Protein AF-A0A2C0ZDF9-F1 (afdb_monomer_lite)

Structure (mmCIF, N/CA/C/O backbone):
data_AF-A0A2C0ZDF9-F1
#
_entry.id   AF-A0A2C0ZDF9-F1
#
loop_
_atom_site.group_PDB
_atom_site.id
_atom_site.type_symbol
_atom_site.label_atom_id
_atom_site.label_alt_id
_atom_site.label_comp_id
_atom_site.label_asym_id
_atom_site.label_entity_id
_atom_site.label_seq_id
_atom_site.pdbx_PDB_ins_code
_atom_site.Cartn_x
_atom_site.Cartn_y
_atom_site.Cartn_z
_atom_site.occupancy
_atom_site.B_iso_or_equiv
_atom_site.auth_seq_id
_atom_site.auth_comp_id
_atom_site.auth_asym_id
_atom_site.auth_atom_id
_atom_site.pdbx_PDB_model_num
ATOM 1 N N . MET A 1 1 ? 2.108 8.102 -5.103 1.00 67.88 1 MET A N 1
ATOM 2 C CA . MET A 1 1 ? 3.324 7.378 -5.541 1.00 67.88 1 MET A CA 1
ATOM 3 C C . MET A 1 1 ? 3.091 6.485 -6.759 1.00 67.88 1 MET A C 1
ATOM 5 O O . MET A 1 1 ? 3.896 6.551 -7.673 1.00 67.88 1 MET A O 1
ATOM 9 N N . TRP A 1 2 ? 1.987 5.730 -6.835 1.00 76.81 2 TRP A N 1
ATOM 10 C CA . TRP A 1 2 ? 1.686 4.839 -7.973 1.00 76.81 2 TRP A CA 1
ATOM 11 C C . TRP A 1 2 ? 1.740 5.506 -9.368 1.00 76.81 2 TRP A C 1
ATOM 13 O O . TRP A 1 2 ? 2.325 4.939 -10.284 1.00 76.81 2 TRP A O 1
ATOM 23 N N . VAL A 1 3 ? 1.221 6.734 -9.517 1.00 72.69 3 VAL A N 1
ATOM 24 C CA . VAL A 1 3 ? 1.255 7.488 -10.791 1.00 72.69 3 VAL A CA 1
ATOM 25 C C . VAL A 1 3 ? 2.692 7.725 -11.274 1.00 72.69 3 VAL A C 1
ATOM 27 O O . VAL A 1 3 ? 2.997 7.515 -12.440 1.00 72.69 3 VAL A O 1
ATOM 30 N N . VAL A 1 4 ? 3.608 8.092 -10.375 1.00 73.88 4 VAL A N 1
ATOM 31 C CA . VAL A 1 4 ? 5.008 8.345 -10.749 1.00 73.88 4 VAL A CA 1
ATOM 32 C C . VAL A 1 4 ? 5.673 7.056 -11.237 1.00 73.88 4 VAL A C 1
ATOM 34 O O . VAL A 1 4 ? 6.319 7.071 -12.274 1.00 73.88 4 VAL A O 1
ATOM 37 N N . PHE A 1 5 ? 5.451 5.917 -10.576 1.00 70.06 5 PHE A N 1
ATOM 38 C CA . PHE A 1 5 ? 6.031 4.647 -11.036 1.00 70.06 5 PHE A CA 1
ATOM 39 C C . PHE A 1 5 ? 5.377 4.064 -12.279 1.00 70.06 5 PHE A C 1
ATOM 41 O O . PHE A 1 5 ? 6.038 3.349 -13.019 1.00 70.06 5 PHE A O 1
ATOM 48 N N . SER A 1 6 ? 4.105 4.351 -12.532 1.00 72.06 6 SER A N 1
ATOM 49 C CA . SER A 1 6 ? 3.445 3.816 -13.726 1.00 72.06 6 SER A CA 1
ATOM 50 C C . SER A 1 6 ? 3.850 4.582 -14.986 1.00 72.06 6 SER A C 1
ATOM 52 O O . SER A 1 6 ? 4.010 3.972 -16.038 1.00 72.06 6 SER A O 1
ATOM 54 N N . PHE A 1 7 ? 4.069 5.899 -14.876 1.00 71.50 7 PHE A N 1
ATOM 55 C CA . PHE A 1 7 ? 4.312 6.773 -16.032 1.00 71.50 7 PHE A CA 1
ATOM 56 C C . PHE A 1 7 ? 5.761 7.270 -16.178 1.00 71.50 7 PHE A C 1
ATOM 58 O O . PHE A 1 7 ? 6.170 7.580 -17.291 1.00 71.50 7 PHE A O 1
ATOM 65 N N . PHE A 1 8 ? 6.553 7.324 -15.100 1.00 68.88 8 PHE A N 1
ATOM 66 C CA . PHE A 1 8 ? 7.944 7.819 -15.110 1.00 68.88 8 PHE A CA 1
ATOM 67 C C . PHE A 1 8 ? 8.981 6.720 -14.819 1.00 68.88 8 PHE A C 1
ATOM 69 O O . PHE A 1 8 ? 10.085 7.010 -14.362 1.00 68.88 8 PHE A O 1
ATOM 76 N N . ASN A 1 9 ? 8.645 5.449 -15.053 1.00 65.88 9 ASN A N 1
ATOM 77 C CA . ASN A 1 9 ? 9.585 4.345 -14.869 1.00 65.88 9 ASN A CA 1
ATOM 78 C C . ASN A 1 9 ? 10.552 4.231 -16.066 1.00 65.88 9 ASN A C 1
ATOM 80 O O . ASN A 1 9 ? 10.104 3.883 -17.162 1.00 65.88 9 ASN A O 1
ATOM 84 N N . PRO A 1 10 ? 11.872 4.433 -15.872 1.00 63.56 10 PRO A N 1
ATOM 85 C CA . PRO A 1 10 ? 12.874 4.294 -16.929 1.00 63.56 10 PRO A CA 1
ATOM 86 C C . PRO A 1 10 ? 13.080 2.841 -17.391 1.00 63.56 10 PRO A C 1
ATOM 88 O O . PRO A 1 10 ? 13.919 2.594 -18.244 1.00 63.56 10 PRO A O 1
ATOM 91 N N . ALA A 1 11 ? 12.344 1.860 -16.861 1.00 58.75 11 ALA A N 1
ATOM 92 C CA . ALA A 1 11 ? 12.310 0.512 -17.434 1.00 58.75 11 ALA A CA 1
ATOM 93 C C . ALA A 1 11 ? 11.272 0.353 -18.569 1.00 58.75 11 ALA A C 1
ATOM 95 O O . ALA A 1 11 ? 11.362 -0.600 -19.332 1.00 58.75 11 ALA A O 1
ATOM 96 N N . ASN A 1 12 ? 10.325 1.291 -18.728 1.00 59.97 12 ASN A N 1
ATOM 97 C CA . ASN A 1 12 ? 9.245 1.229 -19.731 1.00 59.97 12 ASN A CA 1
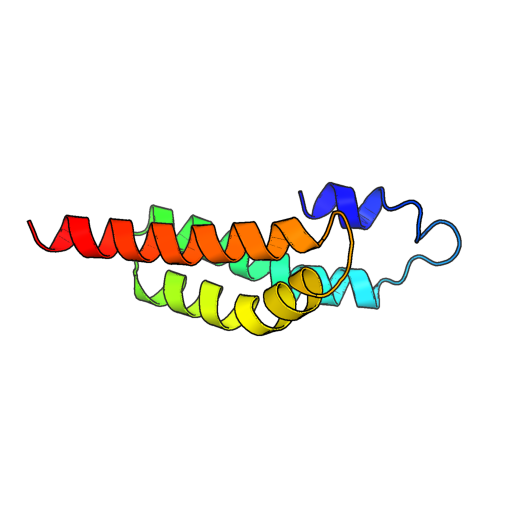ATOM 98 C C . ASN A 1 12 ? 9.545 2.040 -21.011 1.00 59.97 12 ASN A C 1
ATOM 100 O O . ASN A 1 12 ? 8.632 2.394 -21.751 1.00 59.97 12 ASN A O 1
ATOM 104 N N . ILE A 1 13 ? 10.815 2.366 -21.280 1.00 58.41 13 ILE A N 1
ATOM 105 C CA . ILE A 1 13 ? 11.211 3.264 -22.387 1.00 58.41 13 ILE A CA 1
ATOM 106 C C . ILE A 1 13 ? 10.890 2.647 -23.763 1.00 58.41 13 ILE A C 1
ATOM 108 O O . ILE A 1 13 ? 10.720 3.383 -24.729 1.00 58.41 13 ILE A O 1
ATOM 112 N N . ASN A 1 14 ? 10.766 1.316 -23.854 1.00 55.28 14 ASN A N 1
ATOM 113 C CA . ASN A 1 14 ? 10.570 0.614 -25.127 1.00 55.28 14 ASN A CA 1
ATOM 114 C C . ASN A 1 14 ? 9.172 -0.005 -25.318 1.00 55.28 14 ASN A C 1
ATOM 116 O O . ASN A 1 14 ? 8.748 -0.133 -26.461 1.00 55.28 14 ASN A O 1
ATOM 120 N N . GLU A 1 15 ? 8.428 -0.337 -24.255 1.00 57.78 15 GLU A N 1
ATOM 121 C CA . GLU A 1 15 ? 7.079 -0.914 -24.364 1.00 57.78 15 GLU A CA 1
ATOM 122 C C . GLU A 1 15 ? 6.182 -0.435 -23.214 1.00 57.78 15 GLU A C 1
ATOM 124 O O . GLU A 1 15 ? 6.420 -0.721 -22.040 1.00 57.78 15 GLU A O 1
ATOM 129 N N . PHE A 1 16 ? 5.125 0.306 -23.553 1.00 62.47 16 PHE A N 1
ATOM 130 C CA . PHE A 1 16 ? 4.059 0.654 -22.615 1.00 62.47 16 PHE A CA 1
ATOM 131 C C . PHE A 1 16 ? 3.162 -0.574 -22.409 1.00 62.47 16 PHE A C 1
ATOM 133 O O . PHE A 1 16 ? 2.177 -0.768 -23.122 1.00 62.47 16 PHE A O 1
ATOM 140 N N . ASP A 1 17 ? 3.500 -1.422 -21.436 1.00 70.19 17 ASP A N 1
ATOM 141 C CA . ASP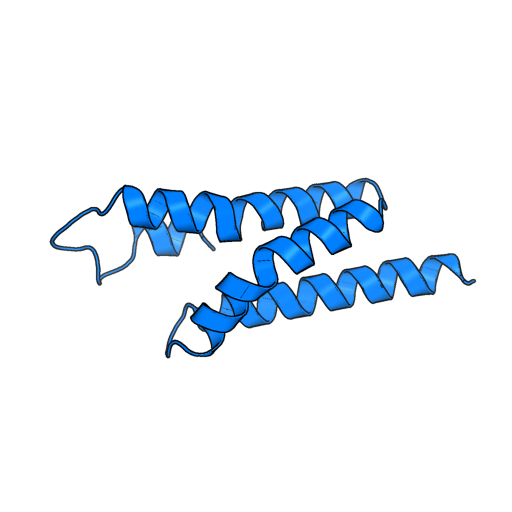 A 1 17 ? 2.667 -2.579 -21.104 1.00 70.19 17 ASP A CA 1
ATOM 142 C C . ASP A 1 17 ? 1.442 -2.152 -20.278 1.00 70.19 17 ASP A C 1
ATOM 144 O O . ASP A 1 17 ? 1.433 -2.119 -19.040 1.00 70.19 17 ASP A O 1
ATOM 148 N N . VAL A 1 18 ? 0.377 -1.808 -21.004 1.00 71.12 18 VAL A N 1
ATOM 149 C CA . VAL A 1 18 ? -0.948 -1.467 -20.467 1.00 71.12 18 VAL A CA 1
ATOM 150 C C . VAL A 1 18 ? -1.510 -2.543 -19.536 1.00 71.12 18 VAL A C 1
ATOM 152 O O . VAL A 1 18 ? -2.258 -2.207 -18.612 1.00 71.12 18 VAL A O 1
ATOM 155 N N . ASN A 1 19 ? -1.129 -3.815 -19.704 1.00 76.38 19 ASN A N 1
ATOM 156 C CA . ASN A 1 19 ? -1.579 -4.878 -18.809 1.00 76.38 19 ASN A CA 1
ATOM 157 C C . ASN A 1 19 ? -0.946 -4.714 -17.429 1.00 76.38 19 ASN A C 1
ATOM 159 O O . ASN A 1 19 ? -1.651 -4.715 -16.422 1.00 76.38 19 ASN A O 1
ATOM 163 N N . SER A 1 20 ? 0.367 -4.489 -17.376 1.00 74.06 20 SER A N 1
ATOM 164 C CA . SER A 1 20 ? 1.119 -4.306 -16.129 1.00 74.06 20 SER A CA 1
ATOM 165 C C . SER A 1 20 ? 0.628 -3.092 -15.323 1.00 74.06 20 SER A C 1
ATOM 167 O O . SER A 1 20 ? 0.447 -3.161 -14.100 1.00 74.06 20 SER A O 1
ATOM 169 N N . ILE A 1 21 ? 0.308 -1.989 -16.010 1.00 78.38 21 ILE A N 1
ATOM 170 C CA . ILE A 1 21 ? -0.296 -0.800 -15.385 1.00 78.38 21 ILE A CA 1
ATOM 171 C C . ILE A 1 21 ? -1.686 -1.138 -14.831 1.00 78.38 21 ILE A C 1
ATOM 173 O O . ILE A 1 21 ? -1.992 -0.809 -13.687 1.00 78.38 21 ILE A O 1
ATOM 177 N N . THR A 1 22 ? -2.515 -1.848 -15.597 1.00 81.38 22 THR A N 1
ATOM 178 C CA . THR A 1 22 ? -3.862 -2.236 -15.152 1.00 81.38 22 THR A CA 1
ATOM 179 C C . THR A 1 22 ? -3.811 -3.168 -13.937 1.00 81.38 22 THR A C 1
ATOM 181 O O . THR A 1 22 ? -4.526 -2.948 -12.958 1.00 81.38 22 THR A O 1
ATOM 184 N N . TYR A 1 23 ? -2.920 -4.163 -13.940 1.00 79.25 23 TYR A N 1
ATOM 185 C CA . TYR A 1 23 ? -2.741 -5.074 -12.808 1.00 79.25 23 TYR A CA 1
ATOM 186 C C . TYR A 1 23 ? -2.289 -4.340 -11.547 1.00 79.25 23 TYR A C 1
ATOM 188 O O . TYR A 1 23 ? -2.881 -4.525 -10.484 1.00 79.25 23 TYR A O 1
ATOM 196 N N . THR A 1 24 ? -1.286 -3.464 -11.650 1.00 78.19 24 THR A N 1
ATOM 197 C CA . THR A 1 24 ? -0.815 -2.687 -10.494 1.00 78.19 24 THR A CA 1
ATOM 198 C C . THR A 1 24 ? -1.849 -1.661 -10.027 1.00 78.19 24 THR A C 1
ATOM 200 O O . THR A 1 24 ? -1.959 -1.424 -8.826 1.00 78.19 24 THR A O 1
ATOM 203 N N . PHE A 1 25 ? -2.669 -1.102 -10.920 1.00 82.69 25 PHE A N 1
ATOM 204 C CA . PHE A 1 25 ? -3.786 -0.237 -10.538 1.00 82.69 25 PHE A CA 1
ATOM 205 C C . PHE A 1 25 ? -4.793 -0.985 -9.657 1.00 82.69 25 PHE A C 1
ATOM 207 O O . PHE A 1 25 ? -5.126 -0.533 -8.561 1.00 82.69 25 PHE A O 1
ATOM 214 N N . VAL A 1 26 ? -5.237 -2.165 -10.093 1.00 83.69 26 VAL A N 1
ATOM 215 C CA . VAL A 1 26 ? -6.232 -2.959 -9.357 1.00 83.69 26 VAL A CA 1
ATOM 216 C C . VAL A 1 26 ? -5.653 -3.535 -8.060 1.00 83.69 26 VAL A C 1
ATOM 218 O O . VAL A 1 26 ? -6.347 -3.571 -7.049 1.00 83.69 26 VAL A O 1
ATOM 221 N N . MET A 1 27 ? -4.388 -3.962 -8.063 1.00 79.56 27 MET A N 1
ATOM 222 C CA . MET A 1 27 ? -3.756 -4.625 -6.913 1.00 79.56 27 MET A CA 1
ATOM 223 C C . MET A 1 27 ? -3.137 -3.671 -5.883 1.00 79.56 27 MET A C 1
ATOM 225 O O . MET A 1 27 ? -2.996 -4.061 -4.729 1.00 79.56 27 MET A O 1
ATOM 229 N N . LEU A 1 28 ? -2.748 -2.447 -6.262 1.00 76.88 28 LEU A N 1
ATOM 230 C CA . LEU A 1 28 ? -2.089 -1.492 -5.354 1.00 76.88 28 LEU A CA 1
ATOM 231 C C . LEU A 1 28 ? -2.888 -0.203 -5.178 1.00 76.88 28 LEU A C 1
ATOM 233 O O . LEU A 1 28 ? -3.089 0.249 -4.053 1.00 76.88 28 LEU A O 1
ATOM 237 N N . PHE A 1 29 ? -3.342 0.410 -6.273 1.00 82.69 29 PHE A N 1
ATOM 238 C CA . PHE A 1 29 ? -4.009 1.711 -6.199 1.00 82.69 29 PHE A CA 1
ATOM 239 C C . PHE A 1 29 ? -5.431 1.595 -5.640 1.00 82.69 29 PHE A C 1
ATOM 241 O O . PHE A 1 29 ? -5.810 2.333 -4.732 1.00 82.69 29 PHE A O 1
ATOM 248 N N . LEU A 1 30 ? -6.201 0.626 -6.130 1.00 85.25 30 LEU A N 1
ATOM 249 C CA . LEU A 1 30 ? -7.574 0.391 -5.694 1.00 85.25 30 LEU A CA 1
ATOM 250 C C . LEU A 1 30 ? -7.685 0.055 -4.190 1.00 85.25 30 LEU A C 1
ATOM 252 O O . LEU A 1 30 ? -8.458 0.729 -3.501 1.00 85.25 30 LEU A O 1
ATOM 256 N N . PRO A 1 31 ? -6.905 -0.893 -3.622 1.00 82.06 31 PRO A N 1
ATOM 257 C CA . PRO A 1 31 ? -6.922 -1.136 -2.180 1.00 82.06 31 PRO A CA 1
ATOM 258 C C . PRO A 1 31 ? -6.417 0.062 -1.366 1.00 82.06 31 PRO A C 1
ATOM 260 O O . PRO A 1 31 ? -6.930 0.292 -0.271 1.00 82.06 31 PRO A O 1
ATOM 263 N N . ALA A 1 32 ? -5.501 0.884 -1.894 1.00 81.69 32 ALA A N 1
ATOM 264 C CA . ALA A 1 32 ? -5.082 2.123 -1.234 1.00 81.69 32 ALA A CA 1
ATOM 265 C C . ALA A 1 32 ? -6.229 3.138 -1.106 1.00 81.69 32 ALA A C 1
ATOM 267 O O . ALA A 1 32 ? -6.454 3.698 -0.029 1.00 81.69 32 ALA A O 1
ATOM 268 N N . CYS A 1 33 ? -6.999 3.345 -2.177 1.00 85.44 33 CYS A N 1
ATOM 269 C CA . CYS A 1 33 ? -8.202 4.178 -2.141 1.00 85.44 33 CYS A CA 1
ATOM 270 C C . CYS A 1 33 ? -9.242 3.619 -1.162 1.00 85.44 33 CYS A C 1
ATOM 272 O O . CYS A 1 33 ? -9.827 4.372 -0.379 1.00 85.44 33 CYS A O 1
ATOM 274 N N . LEU A 1 34 ? -9.429 2.294 -1.166 1.00 84.38 34 LEU A N 1
ATOM 275 C CA . LEU A 1 34 ? -10.341 1.609 -0.252 1.00 84.38 34 LEU A CA 1
ATOM 276 C C . LEU A 1 34 ? -9.919 1.798 1.212 1.00 84.38 34 LEU A C 1
ATOM 278 O O . LEU A 1 34 ? -10.768 2.040 2.072 1.00 84.38 34 LEU A O 1
ATOM 282 N N . MET A 1 35 ? -8.611 1.756 1.492 1.00 82.31 35 MET A N 1
ATOM 283 C CA . MET A 1 35 ? -8.076 2.091 2.806 1.00 82.31 35 MET A CA 1
ATOM 284 C C . MET A 1 35 ? -8.447 3.521 3.195 1.00 82.31 35 MET A C 1
ATOM 286 O O . MET A 1 35 ? -8.997 3.710 4.279 1.00 82.31 35 MET A O 1
ATOM 290 N N . ILE A 1 36 ? -8.113 4.515 2.369 1.00 83.12 36 ILE A N 1
ATOM 291 C CA . ILE A 1 36 ? -8.315 5.930 2.718 1.00 83.12 36 ILE A CA 1
ATOM 292 C C . ILE A 1 36 ? -9.795 6.171 3.028 1.00 83.12 36 ILE A C 1
ATOM 294 O O . ILE A 1 36 ? -10.132 6.750 4.061 1.00 83.12 36 ILE A O 1
ATOM 298 N N . TYR A 1 37 ? -10.680 5.620 2.197 1.00 85.50 37 TYR A N 1
ATOM 299 C CA . TYR A 1 37 ? -12.120 5.649 2.430 1.00 85.50 37 TYR A CA 1
ATOM 300 C C . TYR A 1 37 ? -12.526 4.958 3.745 1.00 85.50 37 TYR A C 1
ATOM 302 O O . TYR A 1 37 ? -13.328 5.488 4.520 1.00 85.50 37 TYR A O 1
ATOM 310 N N . SER A 1 38 ? -11.950 3.788 4.041 1.00 81.88 38 SER A N 1
ATOM 311 C CA . SER A 1 38 ? -12.232 3.052 5.281 1.00 81.88 38 SER A CA 1
ATOM 312 C C . SER A 1 38 ? -11.752 3.779 6.538 1.00 81.88 38 SER A C 1
ATOM 314 O O . SER A 1 38 ? -12.433 3.702 7.562 1.00 81.88 38 SER A O 1
ATOM 316 N N . SER A 1 39 ? -10.630 4.500 6.436 1.00 78.19 39 SER A N 1
ATOM 317 C CA . SER A 1 39 ? -10.060 5.334 7.495 1.00 78.19 39 SER A CA 1
ATOM 318 C C . SER A 1 39 ? -10.998 6.499 7.810 1.00 78.19 39 SER A C 1
ATOM 320 O O . SER A 1 39 ? -11.377 6.689 8.959 1.00 78.19 39 SER A O 1
ATOM 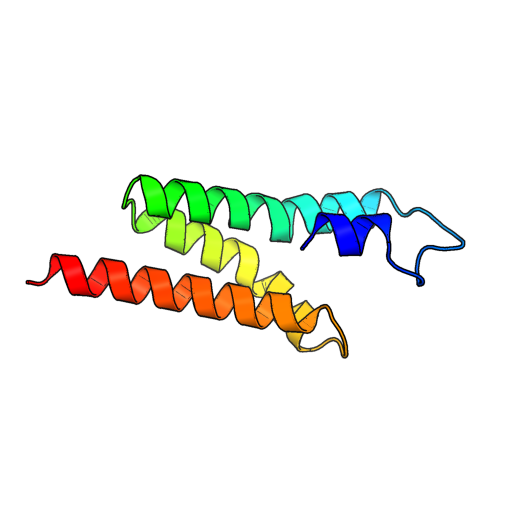322 N N . LEU A 1 40 ? -11.497 7.186 6.775 1.00 82.75 40 LEU A N 1
ATOM 323 C CA . LEU A 1 40 ? -12.470 8.278 6.919 1.00 82.75 40 LEU A CA 1
ATOM 324 C C . LEU A 1 40 ? -13.819 7.818 7.493 1.00 82.75 40 LEU A C 1
ATOM 326 O O . LEU A 1 40 ? -14.491 8.578 8.181 1.00 82.75 40 LEU A O 1
ATOM 330 N N . THR A 1 41 ? -14.225 6.574 7.222 1.00 81.25 41 THR A N 1
ATOM 331 C CA . THR A 1 41 ? -15.519 6.031 7.680 1.00 81.25 41 THR A CA 1
ATOM 332 C C . THR A 1 41 ? -15.389 5.197 8.971 1.00 81.25 41 THR A C 1
ATOM 334 O O . THR A 1 41 ? -16.367 4.595 9.420 1.00 81.25 41 THR A O 1
ATOM 337 N N . SER A 1 42 ? -14.185 5.084 9.555 1.00 72.12 42 SER A N 1
ATOM 338 C CA . SER A 1 42 ? -13.851 4.227 10.714 1.00 72.12 42 SER A CA 1
ATOM 339 C C . SER A 1 42 ? -14.342 2.771 10.609 1.00 72.12 42 SER A C 1
ATOM 341 O O . SER A 1 42 ? -14.539 2.065 11.610 1.00 72.12 42 SER A O 1
ATOM 343 N N . LYS A 1 43 ? -14.547 2.266 9.385 1.00 75.25 43 LYS A N 1
ATOM 344 C CA . LYS A 1 43 ? -15.074 0.916 9.154 1.00 75.25 43 LYS A CA 1
ATOM 345 C C . LYS A 1 43 ? -13.936 -0.093 9.049 1.00 75.25 43 LYS A C 1
ATOM 347 O O . LYS A 1 43 ? -13.516 -0.483 7.962 1.00 75.25 43 LYS A O 1
ATOM 352 N N . LYS A 1 44 ? -13.541 -0.605 10.217 1.00 69.75 44 LYS A N 1
ATOM 353 C CA . LYS A 1 44 ? -12.501 -1.633 10.442 1.00 69.75 44 LYS A CA 1
ATOM 354 C C . LYS A 1 44 ? -12.510 -2.801 9.438 1.00 69.75 44 LYS A C 1
ATOM 356 O O . LYS A 1 44 ? -11.451 -3.288 9.060 1.00 69.75 44 LYS A O 1
ATOM 361 N N . ARG A 1 45 ? -13.692 -3.247 8.987 1.00 76.69 45 ARG A N 1
ATOM 362 C CA . ARG A 1 45 ? -13.831 -4.364 8.032 1.00 76.69 45 ARG A CA 1
ATOM 363 C C . ARG A 1 45 ? -13.229 -4.047 6.659 1.00 76.69 45 ARG A C 1
ATOM 365 O O . ARG A 1 45 ? -12.507 -4.876 6.123 1.00 76.69 45 ARG A O 1
ATOM 372 N N . PHE A 1 46 ? -13.477 -2.855 6.115 1.00 74.62 46 PHE A N 1
ATOM 373 C CA . PHE A 1 46 ? -12.965 -2.466 4.792 1.00 74.62 46 PHE A CA 1
ATOM 374 C C . PHE A 1 46 ? -11.445 -2.308 4.784 1.00 74.62 46 PHE A C 1
ATOM 376 O O . PHE A 1 46 ? -10.795 -2.609 3.791 1.00 74.62 46 PHE A O 1
ATOM 383 N N . MET A 1 47 ? -10.885 -1.915 5.923 1.00 75.19 47 MET A N 1
ATOM 384 C CA . MET A 1 47 ? -9.449 -1.784 6.121 1.00 75.19 47 MET A CA 1
ATOM 385 C C . MET A 1 47 ? -8.732 -3.143 6.075 1.00 75.19 47 MET A C 1
ATOM 387 O O . MET A 1 47 ? -7.697 -3.273 5.427 1.00 75.19 47 MET A O 1
ATOM 391 N N . LEU A 1 48 ? -9.324 -4.180 6.688 1.00 76.44 48 LEU A N 1
ATOM 392 C CA . LEU A 1 48 ? -8.832 -5.560 6.580 1.00 76.44 48 LEU A CA 1
ATOM 393 C C . LEU A 1 48 ? -8.956 -6.108 5.159 1.00 76.44 48 LEU A C 1
ATOM 395 O O . LEU A 1 48 ? -8.025 -6.750 4.686 1.00 76.44 48 LEU A O 1
ATOM 399 N N . PHE A 1 49 ? -10.068 -5.840 4.470 1.00 82.38 49 PHE A N 1
ATOM 400 C CA . PHE A 1 49 ? -10.217 -6.243 3.070 1.00 82.38 49 PHE A CA 1
ATOM 401 C C . PHE A 1 49 ? -9.152 -5.596 2.182 1.00 82.38 49 PHE A C 1
ATOM 403 O O . PHE A 1 49 ? -8.521 -6.300 1.402 1.00 82.38 49 PHE A O 1
ATOM 410 N N . ALA A 1 50 ? -8.894 -4.295 2.344 1.00 79.00 50 ALA A N 1
ATOM 411 C CA . ALA A 1 50 ? -7.836 -3.594 1.616 1.00 79.00 50 ALA A CA 1
ATOM 412 C C . ALA A 1 50 ? -6.444 -4.185 1.898 1.00 79.00 50 ALA A C 1
ATOM 414 O O . ALA A 1 50 ? -5.653 -4.374 0.975 1.00 79.00 50 ALA A O 1
ATOM 415 N N . PHE A 1 51 ? -6.159 -4.525 3.159 1.00 79.06 51 PHE A N 1
ATOM 416 C CA . PHE A 1 51 ? -4.899 -5.154 3.548 1.00 79.06 51 PHE A CA 1
ATOM 417 C C . PHE A 1 51 ? -4.744 -6.550 2.933 1.00 79.06 51 PHE A C 1
ATOM 419 O O . PHE A 1 51 ? -3.768 -6.792 2.233 1.00 79.06 51 PHE A O 1
ATOM 426 N N . ILE A 1 52 ? -5.724 -7.441 3.119 1.00 82.00 52 ILE A N 1
ATOM 427 C CA . ILE A 1 52 ? -5.694 -8.814 2.582 1.00 82.00 52 ILE A CA 1
ATOM 428 C C . ILE A 1 52 ? -5.564 -8.802 1.056 1.00 82.00 52 ILE A C 1
ATOM 430 O O . ILE A 1 52 ? -4.799 -9.590 0.505 1.00 82.00 52 ILE A O 1
ATOM 434 N N . TRP A 1 53 ? -6.259 -7.880 0.385 1.00 82.94 53 TRP A N 1
ATOM 435 C CA . TRP A 1 53 ? -6.153 -7.703 -1.063 1.00 82.94 53 TRP A CA 1
ATOM 436 C C . TRP A 1 53 ? -4.733 -7.287 -1.475 1.00 82.94 53 TRP A C 1
ATOM 438 O O . TRP A 1 53 ? -4.179 -7.838 -2.421 1.00 82.94 53 TRP A O 1
ATOM 448 N N . SER A 1 54 ? -4.105 -6.368 -0.739 1.00 76.38 54 SER A N 1
ATOM 449 C CA . SER A 1 54 ? -2.767 -5.860 -1.069 1.00 76.38 54 SER A CA 1
ATOM 450 C C . SER A 1 54 ? -1.622 -6.809 -0.676 1.00 76.38 54 SER A C 1
ATOM 452 O O . SER A 1 54 ? -0.538 -6.691 -1.243 1.00 76.38 54 SER A O 1
ATOM 454 N N . ILE A 1 55 ? -1.813 -7.740 0.273 1.00 79.44 55 ILE A N 1
ATOM 455 C CA . ILE A 1 55 ? -0.750 -8.626 0.803 1.00 79.44 55 ILE A CA 1
ATOM 456 C C . ILE A 1 55 ? 0.060 -9.354 -0.281 1.00 79.44 55 ILE A C 1
ATOM 458 O O . ILE A 1 55 ? 1.282 -9.195 -0.275 1.00 79.44 55 ILE A O 1
ATOM 462 N N . PRO A 1 56 ? -0.540 -10.151 -1.190 1.00 78.06 56 PRO A N 1
ATOM 463 C CA . PRO A 1 56 ? 0.239 -10.984 -2.109 1.00 78.06 56 PRO A CA 1
ATOM 464 C C . PRO A 1 56 ? 1.125 -10.139 -3.031 1.00 78.06 56 PRO A C 1
ATOM 466 O O . PRO A 1 56 ? 2.285 -10.473 -3.265 1.00 78.06 56 PRO A O 1
ATOM 469 N N . PHE A 1 57 ? 0.610 -8.997 -3.482 1.00 74.06 57 PHE A N 1
ATOM 470 C CA . PHE A 1 57 ? 1.333 -8.081 -4.358 1.00 74.06 57 PHE A CA 1
ATOM 471 C C . PHE A 1 57 ? 2.390 -7.260 -3.613 1.00 74.06 57 PHE A C 1
ATOM 473 O O . PHE A 1 57 ? 3.513 -7.116 -4.091 1.00 74.06 57 PHE A O 1
ATOM 480 N N . SER A 1 58 ? 2.075 -6.765 -2.414 1.00 72.94 58 SER A N 1
ATOM 481 C CA . SER A 1 58 ? 3.045 -6.077 -1.556 1.00 72.94 58 SER A CA 1
ATOM 482 C C . SER A 1 58 ? 4.193 -6.999 -1.138 1.00 72.94 58 SER A C 1
ATOM 484 O O . SER A 1 58 ? 5.328 -6.539 -1.049 1.00 72.94 58 SER A O 1
ATOM 486 N N . PHE A 1 59 ? 3.925 -8.289 -0.913 1.00 76.88 59 PHE A N 1
ATOM 487 C CA . PHE A 1 59 ? 4.951 -9.283 -0.600 1.00 76.88 59 PHE A CA 1
ATOM 488 C C . PHE A 1 59 ? 5.851 -9.563 -1.808 1.00 76.88 59 PHE A C 1
ATOM 490 O O . PHE A 1 59 ? 7.073 -9.542 -1.679 1.00 76.88 59 PHE A O 1
ATOM 497 N N . TYR A 1 60 ? 5.259 -9.729 -2.995 1.00 77.12 60 TYR A N 1
ATOM 498 C CA . TYR A 1 60 ? 6.008 -9.857 -4.247 1.00 77.12 60 TYR A CA 1
ATOM 499 C C . TYR A 1 60 ? 6.936 -8.654 -4.480 1.00 77.12 60 TYR A C 1
ATOM 501 O O . TYR A 1 60 ? 8.131 -8.812 -4.736 1.00 77.12 60 TYR A O 1
ATOM 509 N N . PHE A 1 61 ? 6.421 -7.437 -4.296 1.00 73.06 61 PHE A N 1
ATOM 510 C CA . PHE A 1 61 ? 7.215 -6.220 -4.451 1.00 73.06 61 PHE A CA 1
ATOM 511 C C . PHE A 1 61 ? 8.251 -6.001 -3.342 1.00 73.06 61 PHE A C 1
ATOM 513 O O . PHE A 1 61 ? 9.286 -5.403 -3.614 1.00 73.06 61 PHE A O 1
ATOM 520 N N . ALA A 1 62 ? 8.031 -6.510 -2.126 1.00 74.50 62 ALA A N 1
ATOM 521 C CA . ALA A 1 62 ? 9.033 -6.485 -1.055 1.00 74.50 62 ALA A CA 1
ATOM 522 C C . ALA A 1 62 ? 10.232 -7.403 -1.345 1.00 74.50 62 ALA A C 1
ATOM 524 O O . ALA A 1 62 ? 11.351 -7.096 -0.942 1.00 74.50 62 ALA A O 1
ATOM 525 N N . LEU A 1 63 ? 10.005 -8.508 -2.061 1.00 76.31 63 LEU A N 1
ATOM 526 C CA . 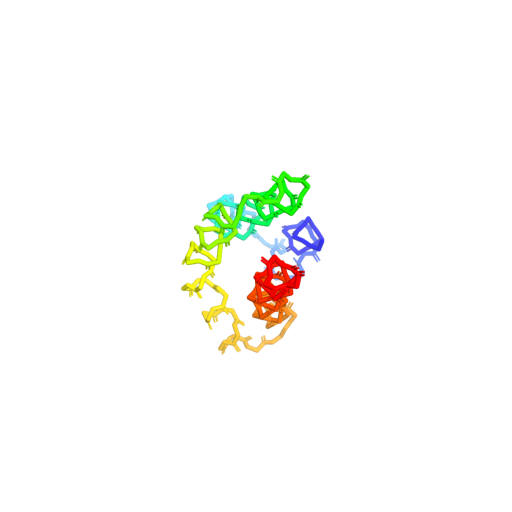LEU A 1 63 ? 11.059 -9.416 -2.522 1.00 76.31 63 LEU A CA 1
ATOM 527 C C . LEU A 1 63 ? 11.788 -8.903 -3.771 1.00 76.31 63 LEU A C 1
ATOM 529 O O . LEU A 1 63 ? 12.853 -9.412 -4.115 1.00 76.31 63 LEU A O 1
ATOM 533 N N . THR A 1 64 ? 11.228 -7.900 -4.449 1.00 72.94 64 THR A N 1
ATOM 534 C CA . THR A 1 64 ? 11.835 -7.306 -5.639 1.00 72.94 64 THR A CA 1
ATOM 535 C C . THR A 1 64 ? 12.738 -6.137 -5.221 1.00 72.94 64 THR A C 1
ATOM 537 O O . THR A 1 64 ? 12.251 -5.187 -4.604 1.00 72.94 64 THR A O 1
ATOM 540 N N . PRO A 1 65 ? 14.045 -6.148 -5.541 1.00 61.72 65 PRO A N 1
ATOM 541 C CA . PRO A 1 65 ? 14.941 -5.059 -5.168 1.00 61.72 65 PRO A CA 1
ATOM 542 C C . PRO A 1 65 ? 14.527 -3.746 -5.839 1.00 61.72 65 PRO A C 1
ATOM 544 O O . PRO A 1 65 ? 14.337 -3.690 -7.053 1.00 61.72 65 PRO A O 1
ATOM 547 N N . GLY A 1 66 ? 14.428 -2.674 -5.052 1.00 70.06 66 GLY A N 1
ATOM 548 C CA . GLY A 1 66 ? 14.270 -1.316 -5.564 1.00 70.06 66 GLY A CA 1
ATOM 549 C C . GLY A 1 66 ? 13.106 -0.549 -4.954 1.00 70.06 66 GLY A C 1
ATOM 550 O O . GLY A 1 66 ? 12.591 -0.855 -3.880 1.00 70.06 66 GLY A O 1
ATOM 551 N N . ILE A 1 67 ? 12.687 0.484 -5.677 1.00 67.94 67 ILE A N 1
ATOM 552 C CA . ILE A 1 67 ? 11.682 1.458 -5.246 1.00 67.94 67 ILE A CA 1
ATOM 553 C C . ILE A 1 67 ? 10.268 0.860 -5.140 1.00 67.94 67 ILE A C 1
ATOM 555 O O . ILE A 1 67 ? 9.332 1.559 -4.786 1.00 67.94 67 ILE A O 1
ATOM 559 N N . PHE A 1 68 ? 10.082 -0.421 -5.453 1.00 67.81 68 PHE A N 1
ATOM 560 C CA . PHE A 1 68 ? 8.811 -1.102 -5.248 1.00 67.81 68 PHE A CA 1
ATOM 561 C C . PHE A 1 68 ? 8.683 -1.706 -3.841 1.00 67.81 68 PHE A C 1
ATOM 563 O O . PHE A 1 68 ? 7.567 -1.893 -3.361 1.00 67.81 68 PHE A O 1
ATOM 570 N N . ALA A 1 69 ? 9.790 -1.899 -3.114 1.00 71.12 69 ALA A N 1
ATOM 571 C CA . ALA A 1 69 ? 9.770 -2.418 -1.743 1.00 71.12 69 ALA A CA 1
ATOM 572 C C . ALA A 1 69 ? 9.009 -1.504 -0.759 1.00 71.12 69 ALA A C 1
ATOM 574 O O . ALA A 1 69 ? 8.420 -1.970 0.218 1.00 71.12 69 ALA A O 1
ATOM 575 N N . ILE A 1 70 ? 8.931 -0.200 -1.046 1.00 73.62 70 ILE A N 1
ATOM 576 C CA . ILE A 1 70 ? 8.109 0.753 -0.280 1.00 73.62 70 ILE A CA 1
ATOM 577 C C . ILE A 1 70 ? 6.605 0.441 -0.336 1.00 73.62 70 ILE A C 1
ATOM 579 O O . ILE A 1 70 ? 5.890 0.837 0.581 1.00 73.62 70 ILE A O 1
ATOM 583 N N . PHE A 1 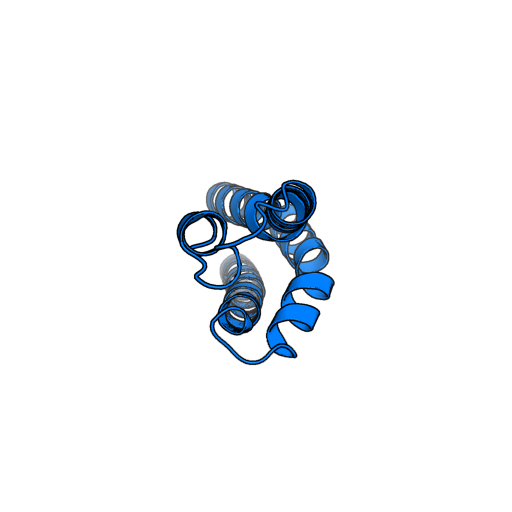71 ? 6.115 -0.314 -1.330 1.00 74.88 71 PHE A N 1
ATOM 584 C CA . PHE A 1 71 ? 4.730 -0.806 -1.323 1.00 74.88 71 PHE A CA 1
ATOM 585 C C . PHE A 1 71 ? 4.489 -1.865 -0.232 1.00 74.88 71 PHE A C 1
ATOM 587 O O . PHE A 1 71 ? 3.373 -2.004 0.281 1.00 74.88 71 PHE A O 1
ATOM 594 N N . GLY A 1 72 ? 5.539 -2.587 0.171 1.00 74.12 72 GLY A N 1
ATOM 595 C CA . GLY A 1 72 ? 5.532 -3.419 1.374 1.00 74.12 72 GLY A CA 1
ATOM 596 C C . GLY A 1 72 ? 5.399 -2.569 2.638 1.00 74.12 72 GLY A C 1
ATOM 597 O O . GLY A 1 72 ? 4.546 -2.840 3.481 1.00 74.12 72 GLY A O 1
ATOM 598 N N . ILE A 1 73 ? 6.159 -1.473 2.725 1.00 78.00 73 ILE A N 1
ATOM 599 C CA . ILE A 1 73 ? 6.091 -0.528 3.853 1.00 78.00 73 ILE A CA 1
ATOM 600 C C . ILE A 1 73 ? 4.694 0.099 3.962 1.00 78.00 73 ILE A C 1
ATOM 602 O O . ILE A 1 73 ? 4.142 0.175 5.059 1.00 78.00 73 ILE A O 1
ATOM 606 N N . THR A 1 74 ? 4.067 0.481 2.844 1.00 79.06 74 THR A N 1
ATOM 607 C CA . THR A 1 74 ? 2.693 1.008 2.875 1.00 79.06 74 THR A CA 1
ATOM 608 C C . THR A 1 74 ? 1.688 -0.021 3.388 1.00 79.06 74 THR A C 1
ATOM 610 O O . THR A 1 74 ? 0.798 0.342 4.149 1.00 79.06 74 THR A O 1
ATOM 613 N N . SER A 1 75 ? 1.862 -1.304 3.058 1.00 77.25 75 SER A N 1
ATOM 614 C CA . SER A 1 75 ? 1.022 -2.384 3.595 1.00 77.25 75 SER A CA 1
ATOM 615 C C . SER A 1 75 ? 1.202 -2.562 5.113 1.00 77.25 75 SER A C 1
ATOM 617 O O . SER A 1 75 ? 0.233 -2.765 5.844 1.00 77.25 75 SER A O 1
ATOM 619 N N . ILE A 1 76 ? 2.417 -2.376 5.636 1.00 79.94 76 ILE A N 1
ATOM 620 C CA . ILE A 1 76 ? 2.657 -2.365 7.090 1.00 79.94 76 ILE A CA 1
ATOM 621 C C . ILE A 1 76 ? 1.946 -1.176 7.750 1.00 79.94 76 ILE A C 1
ATOM 623 O O . ILE A 1 76 ? 1.285 -1.352 8.775 1.00 79.94 76 ILE A O 1
ATOM 627 N N . CYS A 1 77 ? 2.006 0.015 7.144 1.00 80.25 77 CYS A N 1
ATOM 628 C CA . CYS A 1 77 ? 1.236 1.167 7.618 1.00 80.25 77 CYS A CA 1
ATOM 629 C C . CYS A 1 77 ? -0.268 0.872 7.634 1.00 80.25 77 CYS A C 1
ATOM 631 O O . CYS A 1 77 ? -0.963 1.296 8.556 1.00 80.25 77 CYS A O 1
ATOM 633 N N . TYR A 1 78 ? -0.770 0.096 6.669 1.00 78.12 78 TYR A N 1
ATOM 634 C CA . TYR A 1 78 ? -2.182 -0.268 6.616 1.00 78.12 78 TYR A CA 1
ATOM 635 C C . TYR A 1 78 ? -2.610 -1.086 7.834 1.00 78.12 78 TYR A C 1
ATOM 637 O O . TYR A 1 78 ? -3.631 -0.804 8.471 1.00 78.12 78 TYR A O 1
ATOM 645 N N . TYR A 1 79 ? -1.789 -2.071 8.188 1.00 77.50 79 TYR A N 1
ATOM 646 C CA . TYR A 1 79 ? -1.984 -2.884 9.378 1.00 77.50 79 TYR A CA 1
ATOM 647 C C . TYR A 1 79 ? -1.839 -2.064 10.671 1.00 77.50 79 TYR A C 1
ATOM 649 O O . TYR A 1 79 ? -2.651 -2.203 11.588 1.00 77.50 79 TYR A O 1
ATOM 657 N N . ALA A 1 80 ? -0.865 -1.152 10.727 1.00 81.56 80 ALA A N 1
ATOM 658 C CA . ALA A 1 80 ? -0.661 -0.270 11.874 1.00 81.56 80 ALA A CA 1
ATOM 659 C C . ALA A 1 80 ? -1.873 0.644 12.122 1.00 81.56 80 ALA A C 1
ATOM 661 O O . ALA A 1 80 ? -2.358 0.734 13.251 1.00 81.56 80 ALA A O 1
ATOM 662 N N . SER A 1 81 ? -2.424 1.263 11.074 1.00 78.00 81 SER A N 1
ATOM 663 C CA . SER A 1 81 ? -3.625 2.098 11.192 1.00 78.00 81 SER A CA 1
ATOM 664 C C . SER A 1 81 ? -4.860 1.283 11.607 1.00 78.00 81 SER A C 1
ATOM 666 O O . SER A 1 81 ? -5.673 1.763 12.398 1.00 78.00 81 SER A O 1
ATOM 668 N N . TYR A 1 82 ? -4.978 0.025 11.162 1.00 77.12 82 TYR A N 1
ATOM 669 C CA . TYR A 1 82 ? -6.017 -0.886 11.655 1.00 77.12 82 TYR A CA 1
ATOM 670 C C . TYR A 1 82 ? -5.882 -1.164 13.161 1.00 77.12 82 TYR A C 1
ATOM 672 O O . TYR A 1 82 ? -6.885 -1.130 13.880 1.00 77.12 82 TYR A O 1
ATOM 680 N N . ILE A 1 83 ? -4.661 -1.408 13.656 1.00 79.31 83 ILE A N 1
ATOM 681 C CA . ILE A 1 83 ? -4.404 -1.578 15.094 1.00 79.31 83 ILE A CA 1
ATOM 682 C C . ILE A 1 83 ? -4.787 -0.305 15.849 1.00 79.31 83 ILE A C 1
ATOM 684 O O . ILE A 1 83 ? -5.511 -0.396 16.834 1.00 79.31 83 ILE A O 1
ATOM 688 N N . PHE A 1 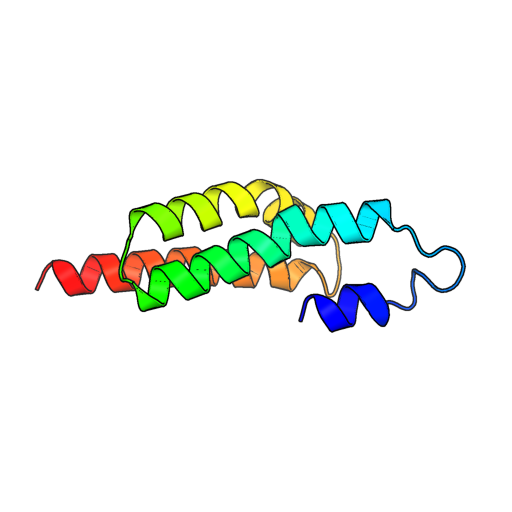84 ? -4.384 0.871 15.365 1.00 78.56 84 PHE A N 1
ATOM 689 C CA . PHE A 1 84 ? -4.642 2.144 16.043 1.00 78.56 84 PHE A CA 1
ATOM 690 C C . PHE A 1 84 ? -6.146 2.406 16.246 1.00 78.56 84 PHE A C 1
ATOM 692 O O . PHE A 1 84 ? -6.597 2.616 17.372 1.00 78.56 84 PHE A O 1
ATOM 699 N N . ILE A 1 85 ? -6.951 2.248 15.187 1.00 74.81 85 ILE A N 1
ATOM 700 C CA . ILE A 1 85 ? -8.422 2.370 15.252 1.00 74.81 85 ILE A CA 1
ATOM 701 C C . ILE A 1 85 ? -9.045 1.243 16.103 1.00 74.81 85 ILE A C 1
ATOM 703 O O . ILE A 1 85 ? -10.145 1.367 16.662 1.00 74.81 85 ILE A O 1
ATOM 707 N N . ARG A 1 86 ? -8.384 0.083 16.207 1.00 73.25 86 ARG A N 1
ATOM 708 C CA . ARG A 1 86 ? -8.828 -0.998 17.095 1.00 73.25 86 ARG A CA 1
ATOM 709 C C . ARG A 1 86 ? -8.621 -0.643 18.566 1.00 73.25 86 ARG A C 1
ATOM 711 O O . ARG A 1 86 ? -9.528 -0.942 19.341 1.00 73.25 86 ARG A O 1
ATOM 718 N N . THR A 1 87 ? -7.499 -0.025 18.918 1.00 74.00 87 THR A N 1
ATOM 719 C CA . THR A 1 87 ? -7.146 0.349 20.295 1.00 74.00 87 THR A CA 1
ATOM 720 C C . THR A 1 87 ? -7.968 1.531 20.803 1.00 74.00 87 THR A C 1
ATOM 722 O O . THR A 1 87 ? -8.425 1.481 21.939 1.00 74.00 87 THR A O 1
ATOM 725 N N . GLU A 1 88 ? -8.246 2.531 19.957 1.00 69.81 88 GLU A N 1
ATOM 726 C CA . GLU A 1 88 ? -9.073 3.697 20.326 1.00 69.81 88 GLU A CA 1
ATOM 727 C C . GLU A 1 88 ? -10.476 3.286 20.800 1.00 69.81 88 GLU A C 1
ATOM 729 O O . GLU A 1 88 ? -10.993 3.811 21.772 1.00 69.81 88 GLU A O 1
ATOM 734 N N . LYS A 1 89 ? -11.076 2.271 20.168 1.00 56.44 89 LYS A N 1
ATOM 735 C CA . LYS A 1 89 ? -12.438 1.818 20.496 1.00 56.44 89 LYS A CA 1
ATOM 736 C C . LYS A 1 89 ? -12.544 0.980 21.786 1.00 56.44 89 LYS A C 1
ATOM 738 O O . LYS A 1 89 ? -13.628 0.473 22.057 1.00 56.44 89 LYS A O 1
ATOM 743 N N . ASN A 1 90 ? -11.431 0.726 22.480 1.00 54.81 90 ASN A N 1
ATOM 744 C CA . ASN A 1 90 ? -11.373 -0.058 23.724 1.00 54.81 90 ASN A CA 1
ATOM 745 C C . ASN A 1 90 ? -11.136 0.804 24.981 1.00 54.81 90 ASN A C 1
ATOM 747 O O . ASN A 1 90 ? -11.028 0.238 26.068 1.00 54.81 90 ASN A O 1
ATOM 751 N N . TYR A 1 91 ? -11.061 2.128 24.837 1.00 44.81 91 TYR A N 1
ATOM 752 C CA . TYR A 1 91 ? -11.152 3.102 25.930 1.00 44.81 91 TYR A CA 1
ATOM 753 C C . TYR A 1 91 ? -12.501 3.823 25.857 1.00 44.81 91 TYR A C 1
ATOM 755 O O . TYR A 1 91 ? -12.962 4.281 26.923 1.00 44.81 91 TYR A O 1
#

Sequence (91 aa):
MWVVFSFFNPANINEFDVNSITYTFVMLFLPACLMIYSSLTSKKRFMLFAFIWSIPFSFYFALTPGIFAIFGITSICYYASYIFIRTEKNY

pLDDT: mean 74.45, std 7.81, range [44.81, 85.5]

Radius of gyration: 14.7 Å; chains: 1; bounding box: 30×19×51 Å

Secondary structure (DSSP, 8-state):
-HHHHHHS-TT-SS---HHHHHHHIIIIIHHHHHHHHHHHTT-HHHHHHHHHHHHHHHHHHHHSSSTTTHHHHHHHHHHHHHHHHHHHTT-

Foldseek 3Di:
DLVCCLPVPPVCPPDNPPVVNVVCCVQQVVLVVQLVVCLVVLPLVSLVVSLVSNVVVLVVQCPPPDPSVVSVVVSVVSVVSSVVSVVVVVD